Protein AF-A0A653R709-F1 (afdb_monomer_lite)

pLDDT: mean 75.49, std 20.98, range [36.44, 97.56]

Structure (mmCIF, N/CA/C/O backbone):
data_AF-A0A653R709-F1
#
_entry.id   AF-A0A653R709-F1
#
loop_
_atom_site.group_PDB
_atom_site.id
_atom_site.type_symbol
_atom_site.label_atom_id
_atom_site.label_alt_id
_atom_site.label_comp_id
_atom_site.label_asym_id
_atom_site.label_entity_id
_atom_site.label_seq_id
_atom_site.pdbx_PDB_ins_code
_atom_site.Cartn_x
_atom_site.Cartn_y
_atom_site.Cartn_z
_atom_site.occupancy
_atom_site.B_iso_or_equiv
_atom_site.auth_seq_id
_atom_site.auth_comp_id
_atom_site.auth_asym_id
_atom_site.auth_atom_id
_atom_site.pdbx_PDB_model_num
ATOM 1 N N . MET A 1 1 ? -12.909 12.265 -4.194 1.00 62.69 1 MET A N 1
ATOM 2 C CA . MET A 1 1 ? -11.909 12.886 -3.302 1.00 62.69 1 MET A CA 1
ATOM 3 C C . MET A 1 1 ? -10.850 11.836 -3.037 1.00 62.69 1 MET A C 1
ATOM 5 O O . MET A 1 1 ? -11.224 10.706 -2.758 1.00 62.69 1 MET A O 1
ATOM 9 N N . GLU A 1 2 ? -9.574 12.168 -3.199 1.00 81.94 2 GLU A N 1
ATOM 10 C CA . GLU A 1 2 ? -8.456 11.247 -2.963 1.00 81.94 2 GLU A CA 1
ATOM 11 C C . GLU A 1 2 ? -7.535 11.863 -1.906 1.00 81.94 2 GLU A C 1
ATOM 13 O O . GLU A 1 2 ? -7.412 13.086 -1.827 1.00 81.94 2 GLU A O 1
ATOM 18 N N . ILE A 1 3 ? -6.939 11.024 -1.061 1.00 81.75 3 ILE A N 1
ATOM 19 C CA . ILE A 1 3 ? -6.019 11.439 0.001 1.00 81.75 3 ILE A CA 1
ATOM 20 C C . ILE A 1 3 ? -4.650 10.856 -0.335 1.00 81.75 3 ILE A C 1
ATOM 22 O O . ILE A 1 3 ? -4.532 9.662 -0.604 1.00 81.75 3 ILE A O 1
ATOM 26 N N . GLY A 1 4 ? -3.625 11.706 -0.333 1.00 81.38 4 GLY A N 1
ATOM 27 C CA . GLY A 1 4 ? -2.240 11.318 -0.585 1.00 81.38 4 GLY A CA 1
ATOM 28 C C . GLY A 1 4 ? -1.389 11.358 0.683 1.00 81.38 4 GLY A C 1
ATOM 29 O O . GLY A 1 4 ? -1.638 12.148 1.591 1.00 81.38 4 GLY A O 1
ATOM 30 N N . GLY A 1 5 ? -0.345 10.530 0.712 1.00 84.50 5 GLY A N 1
ATOM 31 C CA . GLY A 1 5 ? 0.648 10.496 1.785 1.00 84.50 5 GLY A CA 1
ATOM 32 C C . GLY A 1 5 ? 0.331 9.493 2.898 1.00 84.50 5 GLY A C 1
ATOM 33 O O . GLY A 1 5 ? -0.807 9.360 3.344 1.00 84.50 5 GLY A O 1
ATOM 34 N N . ALA A 1 6 ? 1.372 8.806 3.377 1.00 82.62 6 ALA A N 1
ATOM 35 C CA . ALA A 1 6 ? 1.246 7.672 4.295 1.00 82.62 6 ALA A CA 1
ATOM 36 C C . ALA A 1 6 ? 0.584 8.030 5.639 1.00 82.62 6 ALA A C 1
ATOM 38 O O . ALA A 1 6 ? -0.226 7.258 6.147 1.00 82.62 6 ALA A O 1
ATOM 39 N N . GLY A 1 7 ? 0.898 9.203 6.203 1.00 83.88 7 GLY A N 1
ATOM 40 C CA . GLY A 1 7 ? 0.357 9.637 7.497 1.00 83.88 7 GLY A CA 1
ATOM 41 C C . GLY A 1 7 ? -1.124 10.022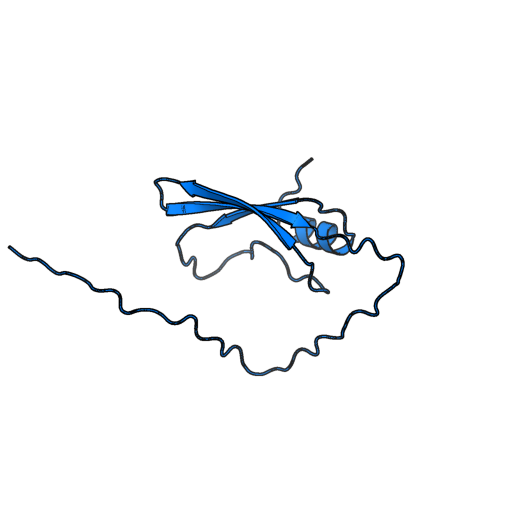 7.444 1.00 83.88 7 GLY A C 1
ATOM 42 O O . GLY A 1 7 ? -1.896 9.611 8.306 1.00 83.88 7 GLY A O 1
ATOM 43 N N . LEU A 1 8 ? -1.535 10.767 6.412 1.00 86.75 8 LEU A N 1
ATOM 44 C CA . LEU A 1 8 ? -2.942 11.132 6.213 1.00 86.75 8 LEU A CA 1
ATOM 45 C C . LEU A 1 8 ? -3.785 9.910 5.846 1.00 86.75 8 LEU A C 1
ATOM 47 O O . LEU A 1 8 ? -4.898 9.760 6.345 1.00 86.75 8 LE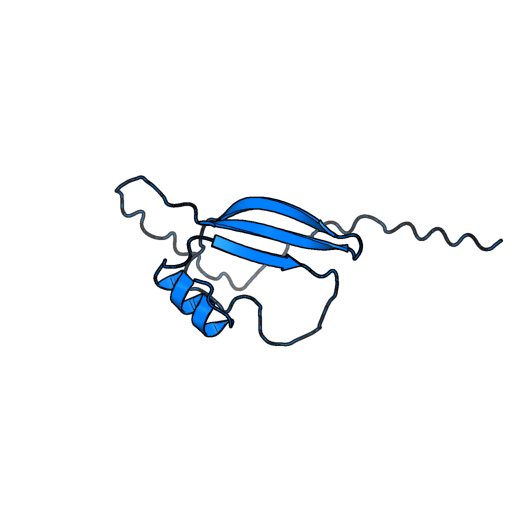U A O 1
ATOM 51 N N . ALA A 1 9 ? -3.239 9.018 5.017 1.00 86.06 9 ALA A N 1
ATOM 52 C CA . ALA A 1 9 ? -3.893 7.763 4.681 1.00 86.06 9 ALA A CA 1
ATOM 53 C C . ALA A 1 9 ? -4.133 6.903 5.931 1.00 86.06 9 ALA A C 1
ATOM 55 O O . ALA A 1 9 ? -5.243 6.413 6.106 1.00 86.06 9 ALA A O 1
ATOM 56 N N . ALA A 1 10 ? -3.151 6.767 6.831 1.00 87.12 10 ALA A N 1
ATOM 57 C CA . ALA A 1 10 ? -3.330 6.000 8.066 1.00 87.12 10 ALA A CA 1
ATOM 58 C C . ALA A 1 10 ? -4.438 6.574 8.959 1.00 87.12 10 ALA A C 1
ATOM 60 O O . ALA A 1 10 ? -5.342 5.834 9.339 1.00 87.12 10 ALA A O 1
ATOM 61 N N . GLN A 1 11 ? -4.449 7.889 9.199 1.00 89.88 11 GLN A N 1
ATOM 62 C CA . GLN A 1 11 ? -5.521 8.528 9.976 1.00 89.88 11 GLN A CA 1
ATOM 63 C C . GLN A 1 11 ? -6.899 8.328 9.330 1.00 89.88 11 GLN A C 1
ATOM 65 O O . GLN A 1 11 ? -7.873 8.021 10.012 1.00 89.88 11 GLN A O 1
ATOM 70 N N . ALA A 1 12 ? -6.997 8.455 8.004 1.00 89.50 12 ALA A N 1
ATOM 71 C CA . ALA A 1 12 ? -8.251 8.228 7.293 1.00 89.50 12 ALA A CA 1
ATOM 72 C C . ALA A 1 12 ? -8.717 6.763 7.376 1.00 89.50 12 ALA A C 1
ATOM 74 O O . ALA A 1 12 ? -9.920 6.505 7.444 1.00 89.50 12 ALA A O 1
ATOM 75 N N . ILE A 1 13 ? -7.787 5.804 7.373 1.00 89.50 13 ILE A N 1
ATOM 76 C CA . ILE A 1 13 ? -8.084 4.377 7.551 1.00 89.50 13 ILE A CA 1
ATOM 77 C C . ILE A 1 13 ? -8.603 4.114 8.970 1.00 89.50 13 ILE A C 1
ATOM 79 O O . ILE A 1 13 ? -9.620 3.436 9.118 1.00 89.50 13 ILE A O 1
ATOM 83 N N . GLU A 1 14 ? -7.958 4.685 9.989 1.00 87.81 14 GLU A N 1
ATOM 84 C CA . GLU A 1 14 ? -8.348 4.551 11.401 1.00 87.81 14 GLU A CA 1
ATOM 85 C C . GLU A 1 14 ? -9.720 5.167 11.685 1.00 87.81 14 GLU A C 1
ATOM 87 O O . GLU A 1 14 ? -10.569 4.540 12.314 1.00 87.81 14 GLU A O 1
ATOM 92 N N . LEU A 1 15 ? -9.993 6.349 11.129 1.00 89.62 15 LEU A N 1
ATOM 93 C CA . LEU A 1 15 ? -11.313 6.987 11.193 1.00 89.62 15 LEU A CA 1
ATOM 94 C C . LEU A 1 15 ? -12.356 6.298 10.303 1.00 89.62 15 LEU A C 1
ATOM 96 O O . LEU A 1 15 ? -13.527 6.670 10.288 1.00 89.62 15 LEU A O 1
ATOM 100 N N . GLY A 1 16 ? -11.938 5.299 9.530 1.00 88.56 16 GLY A N 1
ATOM 101 C CA . GLY A 1 16 ? -12.810 4.524 8.674 1.00 88.56 16 GLY A CA 1
ATOM 102 C C . GLY A 1 16 ? -13.387 5.278 7.476 1.00 88.56 16 GLY A C 1
ATOM 103 O O . GLY A 1 16 ? -14.386 4.837 6.907 1.00 88.56 16 GLY A O 1
ATOM 104 N N . LEU A 1 17 ? -12.744 6.374 7.084 1.00 89.75 17 LEU A N 1
ATOM 105 C CA . LEU A 1 17 ? -13.161 7.262 5.999 1.00 89.75 17 LEU A CA 1
ATOM 106 C C . LEU A 1 17 ? -12.759 6.740 4.613 1.00 89.75 17 LEU A C 1
ATOM 108 O O . LEU A 1 17 ? -13.259 7.219 3.598 1.00 89.75 17 LEU A O 1
ATOM 112 N N . VAL A 1 18 ? -11.860 5.756 4.554 1.00 89.69 18 VAL A N 1
ATOM 113 C CA . VAL A 1 18 ? -11.417 5.153 3.293 1.00 89.69 18 VAL A CA 1
ATOM 114 C C . VAL A 1 18 ? -12.432 4.118 2.814 1.00 89.69 18 VAL A C 1
ATOM 116 O O . VAL A 1 18 ? -12.622 3.072 3.435 1.00 89.69 18 VAL A O 1
ATOM 119 N N . GLU A 1 19 ? -13.072 4.395 1.680 1.00 88.62 19 GLU A N 1
ATOM 120 C CA . GLU A 1 19 ? -13.958 3.439 1.003 1.00 88.62 19 GLU A CA 1
ATOM 121 C C . GLU A 1 19 ? -13.231 2.597 -0.051 1.00 88.62 19 GLU A C 1
ATOM 123 O O . GLU A 1 19 ? -13.552 1.419 -0.227 1.00 88.62 19 GLU A O 1
ATOM 128 N N . GLU A 1 20 ? -12.243 3.185 -0.726 1.00 92.50 20 GLU A N 1
ATOM 129 C CA . GLU A 1 20 ? -11.468 2.557 -1.796 1.00 92.50 20 GLU A CA 1
ATOM 130 C C . GLU A 1 20 ? -9.968 2.754 -1.579 1.00 92.50 20 GLU A C 1
ATOM 132 O O . GLU A 1 20 ? -9.519 3.836 -1.203 1.00 92.50 20 GLU A O 1
ATOM 137 N N . LEU A 1 21 ? -9.190 1.717 -1.884 1.00 93.44 21 LEU A N 1
ATOM 138 C CA . LEU A 1 21 ? -7.733 1.757 -1.924 1.00 93.44 21 LEU A CA 1
ATOM 139 C C . LEU A 1 21 ? -7.268 1.384 -3.334 1.00 93.44 21 LEU A C 1
ATOM 141 O O . LEU A 1 21 ? -7.555 0.293 -3.821 1.00 93.44 21 LEU A O 1
ATOM 145 N N . ARG A 1 22 ? -6.542 2.290 -3.989 1.00 93.94 22 ARG A N 1
ATOM 146 C CA . ARG A 1 22 ? -5.978 2.094 -5.331 1.00 93.94 22 ARG A CA 1
ATOM 147 C C . ARG A 1 22 ? -4.463 1.965 -5.206 1.00 93.94 22 ARG A C 1
ATOM 149 O O . ARG A 1 22 ? -3.822 2.886 -4.708 1.00 93.94 22 ARG A O 1
ATOM 156 N N . MET A 1 23 ? -3.900 0.834 -5.626 1.00 93.06 23 MET A N 1
ATOM 157 C CA . MET A 1 23 ? -2.470 0.535 -5.510 1.00 93.06 23 MET A CA 1
ATOM 158 C C . MET A 1 23 ? -1.839 0.276 -6.876 1.00 93.06 23 MET A C 1
ATOM 160 O O . MET A 1 23 ? -2.420 -0.394 -7.726 1.00 93.06 23 MET A O 1
ATOM 164 N N . LEU A 1 24 ? -0.625 0.797 -7.057 1.00 93.94 24 LEU A N 1
ATOM 165 C CA . LEU A 1 24 ? 0.269 0.453 -8.158 1.00 93.94 24 LEU A CA 1
ATOM 166 C C . LEU A 1 24 ? 1.450 -0.318 -7.575 1.00 93.94 24 LEU A C 1
ATOM 168 O O . LEU A 1 24 ? 2.241 0.229 -6.807 1.00 93.94 24 LEU A O 1
ATOM 172 N N . ARG A 1 25 ? 1.554 -1.599 -7.919 1.00 93.31 25 ARG A N 1
ATOM 173 C CA . ARG A 1 25 ? 2.655 -2.462 -7.504 1.00 93.31 25 ARG A CA 1
ATOM 174 C C . ARG A 1 25 ? 3.687 -2.528 -8.619 1.00 93.31 25 ARG A C 1
ATOM 176 O O . ARG A 1 25 ? 3.414 -3.060 -9.693 1.00 93.31 25 ARG A O 1
ATOM 183 N N . CYS A 1 26 ? 4.870 -1.999 -8.334 1.00 93.81 26 CYS A N 1
ATOM 184 C CA . CYS A 1 26 ? 6.025 -2.051 -9.222 1.00 93.81 26 CYS A CA 1
ATOM 185 C C . CYS A 1 26 ? 6.943 -3.209 -8.794 1.00 93.81 26 CYS A C 1
ATOM 187 O O . CYS A 1 26 ? 7.207 -3.334 -7.594 1.00 93.81 26 CYS A O 1
ATOM 189 N N . PRO A 1 27 ? 7.456 -4.036 -9.723 1.00 92.88 27 PRO A N 1
ATOM 190 C CA . PRO A 1 27 ? 8.304 -5.188 -9.406 1.00 92.88 27 PRO A CA 1
ATOM 191 C C . PRO A 1 27 ? 9.755 -4.774 -9.092 1.00 92.88 27 PRO A C 1
ATOM 193 O O . PRO A 1 27 ? 10.707 -5.294 -9.663 1.00 92.88 27 PRO A O 1
ATOM 196 N N . ILE A 1 28 ? 9.937 -3.819 -8.176 1.00 92.56 28 ILE A N 1
ATOM 197 C CA . ILE A 1 28 ? 11.248 -3.330 -7.737 1.00 92.56 28 ILE A CA 1
ATOM 198 C C . ILE A 1 28 ? 11.374 -3.405 -6.216 1.00 92.56 28 ILE A C 1
ATOM 200 O O . ILE A 1 28 ? 10.417 -3.171 -5.479 1.00 92.56 28 ILE A O 1
ATOM 204 N N . ILE A 1 29 ? 12.582 -3.695 -5.736 1.00 93.06 29 ILE A N 1
ATOM 205 C CA . ILE A 1 29 ? 12.917 -3.659 -4.311 1.00 93.06 29 ILE A CA 1
ATOM 206 C C . ILE A 1 29 ? 13.703 -2.374 -4.060 1.00 93.06 29 ILE A C 1
ATOM 208 O O . ILE A 1 29 ? 14.864 -2.267 -4.434 1.00 93.06 29 ILE A O 1
ATOM 212 N N . VAL A 1 30 ? 13.060 -1.394 -3.427 1.00 92.31 30 VAL A N 1
ATOM 213 C CA . VAL A 1 30 ? 13.649 -0.063 -3.181 1.00 92.31 30 VAL A CA 1
ATOM 214 C C . VAL A 1 30 ? 14.629 -0.016 -2.002 1.00 92.31 30 VAL A C 1
ATOM 216 O O . VAL A 1 30 ? 15.359 0.956 -1.854 1.00 92.31 30 VAL A O 1
ATOM 219 N N . GLY A 1 31 ? 14.664 -1.042 -1.145 1.00 92.56 31 GLY A N 1
ATOM 220 C CA . GLY A 1 31 ? 15.608 -1.142 -0.018 1.00 92.56 31 GLY A CA 1
ATOM 221 C C . GLY A 1 31 ? 15.333 -0.214 1.178 1.00 92.56 31 GLY A C 1
ATOM 222 O O . GLY A 1 31 ? 15.812 -0.492 2.274 1.00 92.56 31 GLY A O 1
ATOM 223 N N . GLY A 1 32 ? 14.529 0.840 1.017 1.00 89.12 32 GLY A N 1
ATOM 224 C CA . GLY A 1 32 ? 14.126 1.757 2.087 1.00 89.12 32 GLY A CA 1
ATOM 225 C C . GLY A 1 32 ? 13.192 2.863 1.587 1.00 89.12 32 GLY A C 1
ATOM 226 O O . GLY A 1 32 ? 12.880 2.926 0.400 1.00 89.12 32 GLY A O 1
ATOM 227 N N . GLY A 1 33 ? 12.730 3.729 2.493 1.00 89.44 33 GLY A N 1
ATOM 228 C CA . GLY A 1 33 ? 11.853 4.862 2.176 1.00 89.44 33 GLY A CA 1
ATOM 229 C C . GLY A 1 33 ? 10.590 4.910 3.033 1.00 89.44 33 GLY A C 1
ATOM 230 O O . GLY A 1 33 ? 10.441 4.158 3.997 1.00 89.44 33 GLY A O 1
ATOM 231 N N . THR A 1 34 ? 9.677 5.818 2.688 1.00 90.19 34 THR A N 1
ATOM 232 C CA . THR A 1 34 ? 8.377 5.926 3.356 1.00 90.19 34 THR A CA 1
ATOM 233 C C . THR A 1 34 ? 7.489 4.751 2.941 1.00 90.19 34 THR A C 1
ATOM 235 O O . THR A 1 34 ? 7.237 4.585 1.746 1.00 90.19 34 THR A O 1
ATOM 238 N N . PRO A 1 35 ? 6.991 3.937 3.890 1.00 88.81 35 PRO A N 1
ATOM 239 C CA . PRO A 1 35 ? 6.036 2.881 3.579 1.00 88.81 35 PRO A CA 1
ATOM 240 C C . PRO A 1 35 ? 4.794 3.447 2.885 1.00 88.81 35 PRO A C 1
ATOM 242 O O . PRO A 1 35 ? 4.318 4.519 3.254 1.00 88.81 35 PRO A O 1
ATOM 245 N N . LEU A 1 36 ? 4.241 2.705 1.921 1.00 86.75 36 LEU A N 1
ATOM 246 C CA . LEU A 1 36 ? 3.006 3.086 1.224 1.00 86.75 36 LEU A CA 1
ATOM 247 C C . LEU A 1 36 ? 1.853 3.350 2.206 1.00 86.75 36 LEU A C 1
ATOM 249 O O . LEU A 1 36 ? 1.104 4.311 2.055 1.00 86.75 36 LEU A O 1
ATOM 253 N N . LEU A 1 37 ? 1.744 2.497 3.224 1.00 87.31 37 LEU A N 1
ATOM 254 C CA . LEU A 1 37 ? 0.805 2.629 4.327 1.00 87.31 37 LEU A CA 1
ATOM 255 C C . LEU A 1 37 ? 1.608 2.747 5.617 1.00 87.31 37 LEU A C 1
ATOM 257 O O . LEU A 1 37 ? 2.435 1.880 5.915 1.00 87.31 37 LEU A O 1
ATOM 261 N N . ALA A 1 38 ? 1.369 3.816 6.375 1.00 87.62 38 ALA A N 1
ATOM 262 C CA . ALA A 1 38 ? 1.875 3.880 7.736 1.00 87.62 38 ALA A CA 1
ATOM 263 C C . ALA A 1 38 ? 1.166 2.817 8.605 1.00 87.62 38 ALA A C 1
ATOM 265 O O . ALA A 1 38 ? 0.090 2.337 8.231 1.00 87.62 38 ALA A O 1
ATOM 266 N N . PRO A 1 39 ? 1.770 2.403 9.733 1.00 88.31 39 PRO A N 1
ATOM 267 C CA . PRO A 1 39 ? 1.142 1.453 10.642 1.00 88.31 39 PRO A CA 1
ATOM 268 C C . PRO A 1 39 ? -0.254 1.927 11.060 1.00 88.31 39 PRO A C 1
ATOM 270 O O . PRO A 1 39 ? -0.421 3.090 11.414 1.00 88.31 39 PRO A O 1
ATOM 273 N N . VAL A 1 40 ? -1.223 1.016 11.027 1.00 86.94 40 VAL A N 1
ATOM 274 C CA . VAL A 1 40 ? -2.591 1.219 11.525 1.00 86.94 40 VAL A CA 1
ATOM 275 C C . VAL A 1 40 ? -2.835 0.273 12.696 1.00 86.94 40 VAL A C 1
ATOM 277 O O . VAL A 1 40 ? -2.232 -0.804 12.747 1.00 86.94 40 VAL A O 1
ATOM 280 N N . ALA A 1 41 ? -3.688 0.674 13.640 1.00 86.62 41 ALA A N 1
ATOM 281 C CA . ALA A 1 41 ? -3.951 -0.108 14.851 1.00 86.62 41 ALA A CA 1
ATOM 282 C C . ALA A 1 41 ? -4.593 -1.477 14.562 1.00 86.62 41 ALA A C 1
ATOM 284 O O . ALA A 1 41 ? -4.156 -2.492 15.107 1.00 86.62 41 ALA A O 1
ATOM 285 N N . ASP A 1 42 ? -5.582 -1.503 13.665 1.00 86.19 42 ASP A N 1
ATOM 286 C CA . ASP A 1 42 ? -6.411 -2.676 13.396 1.00 86.19 42 ASP A CA 1
ATOM 287 C C . ASP A 1 42 ? -6.278 -3.173 11.954 1.00 86.19 42 ASP A C 1
ATOM 289 O O . ASP A 1 42 ? -6.058 -2.409 11.009 1.00 86.19 42 ASP A O 1
ATOM 293 N N . ALA A 1 43 ? -6.469 -4.480 11.768 1.00 88.56 43 ALA A N 1
ATOM 294 C CA . ALA A 1 43 ? -6.575 -5.064 10.439 1.00 88.56 43 ALA A CA 1
ATOM 295 C C . ALA A 1 43 ? -7.876 -4.603 9.765 1.00 88.56 43 ALA A C 1
ATOM 297 O O . ALA A 1 43 ? -8.971 -4.829 10.279 1.00 88.56 43 ALA A O 1
ATOM 298 N N . VAL A 1 44 ? -7.761 -3.997 8.582 1.00 89.19 44 VAL A N 1
ATOM 299 C CA . VAL A 1 44 ? -8.918 -3.522 7.814 1.00 89.19 44 VAL A 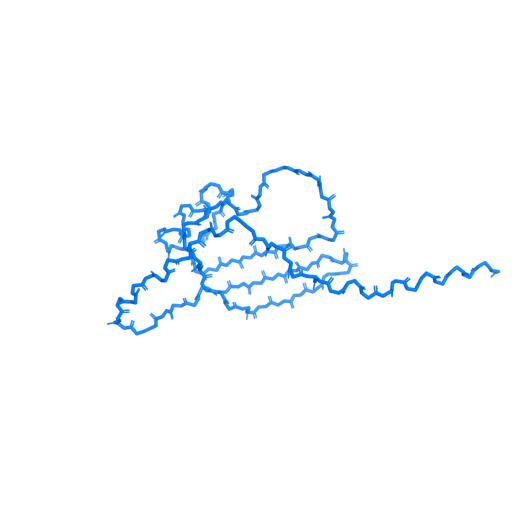CA 1
ATOM 300 C C . VAL A 1 44 ? -9.205 -4.479 6.656 1.00 89.19 44 VAL A C 1
ATOM 302 O O . VAL A 1 44 ? -8.363 -4.616 5.766 1.00 89.19 44 VAL A O 1
ATOM 305 N N . PRO A 1 45 ? -10.374 -5.145 6.628 1.00 91.56 45 PRO A N 1
ATOM 306 C CA . PRO A 1 45 ? -10.706 -6.074 5.558 1.00 91.56 45 PRO A CA 1
ATOM 307 C C . PRO A 1 45 ? -10.987 -5.328 4.247 1.00 91.56 45 PRO A C 1
ATOM 309 O O . PRO A 1 45 ? -11.773 -4.376 4.194 1.00 91.56 45 PRO A O 1
ATOM 312 N N . LEU A 1 46 ? -10.352 -5.795 3.173 1.00 93.25 46 LEU A N 1
ATOM 313 C CA . LEU A 1 46 ? -10.469 -5.252 1.823 1.00 93.25 46 LEU A CA 1
ATOM 314 C C . LEU A 1 46 ? -10.901 -6.348 0.845 1.00 93.25 46 LEU A C 1
ATOM 316 O O . LEU A 1 46 ? -10.471 -7.495 0.946 1.00 93.25 46 LEU A O 1
ATOM 320 N N . GLN A 1 47 ? -11.721 -5.975 -0.130 1.00 95.44 47 GLN A N 1
ATOM 321 C CA . GLN A 1 47 ? -12.130 -6.820 -1.245 1.00 95.44 47 GLN A CA 1
ATOM 322 C C . GLN A 1 47 ? -11.503 -6.290 -2.532 1.00 95.44 47 GLN A C 1
ATOM 324 O O . GLN A 1 47 ? -11.625 -5.103 -2.829 1.00 95.44 47 GLN A O 1
ATOM 329 N N . LEU A 1 48 ? -10.855 -7.161 -3.307 1.00 97.19 48 LEU A N 1
ATOM 330 C CA . LEU A 1 48 ? -10.349 -6.812 -4.633 1.00 97.19 48 LEU A CA 1
ATOM 331 C C . LEU A 1 48 ? -11.526 -6.597 -5.594 1.00 97.19 48 LEU A C 1
ATOM 333 O O . LEU A 1 48 ? -12.375 -7.472 -5.744 1.00 97.19 48 LEU A O 1
ATOM 337 N N . VAL A 1 49 ? -11.564 -5.431 -6.232 1.00 97.56 49 VAL A N 1
ATOM 338 C CA . VAL A 1 49 ? -12.596 -5.029 -7.200 1.00 97.56 49 VAL A CA 1
ATOM 339 C C . VAL A 1 49 ? -12.059 -5.075 -8.625 1.00 97.56 49 VAL A C 1
ATOM 341 O O . VAL A 1 49 ? -12.787 -5.425 -9.546 1.00 97.56 49 VAL A O 1
ATOM 344 N N . GLU A 1 50 ? -10.795 -4.710 -8.817 1.00 97.19 50 GLU A N 1
ATOM 345 C CA . GLU A 1 50 ? -10.149 -4.704 -10.126 1.00 97.19 50 GLU A CA 1
ATOM 346 C C . GLU A 1 50 ? -8.665 -5.021 -9.971 1.00 97.19 50 GLU A C 1
ATOM 348 O O . GLU A 1 50 ? -8.017 -4.489 -9.072 1.00 97.19 50 GLU A O 1
ATOM 353 N N . ALA A 1 51 ? -8.129 -5.849 -10.865 1.00 97.00 51 ALA A N 1
ATOM 354 C CA . ALA A 1 51 ? -6.697 -6.042 -11.037 1.00 97.00 51 ALA A CA 1
ATOM 355 C C . ALA A 1 51 ? -6.362 -5.977 -12.527 1.00 97.00 51 ALA A C 1
ATOM 357 O O . ALA A 1 51 ? -6.979 -6.666 -13.342 1.00 97.00 51 ALA A O 1
ATOM 358 N N . ARG A 1 52 ? -5.379 -5.153 -12.884 1.00 96.56 52 ARG A N 1
ATOM 359 C CA . ARG A 1 52 ? -4.914 -4.981 -14.260 1.00 96.56 52 ARG A CA 1
ATOM 360 C C . ARG A 1 52 ? -3.396 -4.947 -14.288 1.00 96.56 52 ARG A C 1
ATOM 362 O O . ARG A 1 52 ? -2.785 -4.169 -13.566 1.00 96.56 52 ARG A O 1
ATOM 369 N N . MET A 1 53 ? -2.796 -5.744 -15.165 1.00 95.50 53 MET A N 1
ATOM 370 C CA . MET A 1 53 ? -1.370 -5.629 -15.466 1.00 95.50 53 MET A CA 1
ATOM 371 C C . MET A 1 53 ? -1.163 -4.702 -16.661 1.00 95.50 53 MET A C 1
ATOM 373 O O . MET A 1 53 ? -1.898 -4.768 -17.650 1.00 95.50 53 MET A O 1
ATOM 377 N N . PHE A 1 54 ? -0.167 -3.830 -16.565 1.00 91.06 54 PHE A N 1
ATOM 378 C CA . PHE A 1 54 ? 0.310 -3.026 -17.682 1.00 91.06 54 PHE A CA 1
ATOM 379 C C . PHE A 1 54 ? 1.464 -3.739 -18.396 1.00 91.06 54 PHE A C 1
ATOM 381 O O . PHE A 1 54 ? 2.131 -4.593 -17.817 1.00 91.06 54 PHE A O 1
ATOM 388 N N . GLY A 1 55 ? 1.742 -3.351 -19.646 1.00 83.56 55 GLY A N 1
ATOM 389 C CA . GLY A 1 55 ? 2.877 -3.884 -20.418 1.00 83.56 55 GLY A CA 1
ATOM 390 C C . GLY A 1 55 ? 4.257 -3.578 -19.816 1.00 83.56 55 GLY A C 1
ATOM 391 O O . GLY A 1 55 ? 5.251 -4.117 -20.277 1.00 83.56 55 GLY A O 1
ATOM 392 N N . SER A 1 56 ? 4.313 -2.735 -18.782 1.00 86.12 56 SER A N 1
ATOM 393 C CA . SER A 1 56 ? 5.501 -2.409 -17.986 1.00 86.12 56 SER A CA 1
ATOM 394 C C . SER A 1 56 ? 5.672 -3.285 -16.736 1.00 86.12 56 SER A C 1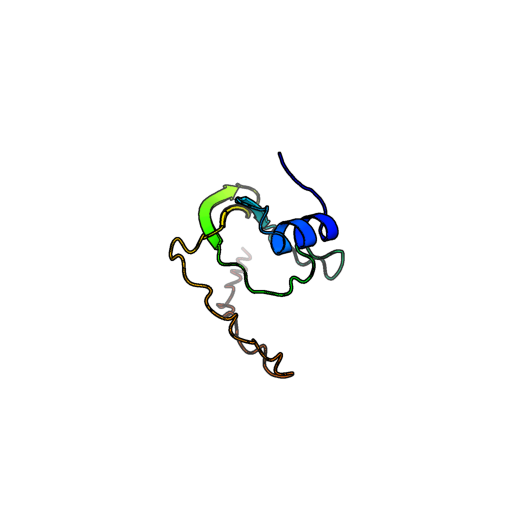
ATOM 396 O O . SER A 1 56 ? 6.401 -2.899 -15.828 1.00 86.12 56 SER A O 1
ATOM 398 N N . GLU A 1 57 ? 4.942 -4.402 -16.632 1.00 91.06 57 GLU A N 1
ATOM 399 C CA . GLU A 1 57 ? 4.895 -5.294 -15.455 1.00 91.06 57 GLU A CA 1
ATOM 400 C C . GLU A 1 57 ? 4.363 -4.637 -14.165 1.00 91.06 57 GLU A C 1
ATOM 402 O O . GLU A 1 57 ? 4.312 -5.259 -13.103 1.00 91.06 57 GLU A O 1
ATOM 407 N N . VAL A 1 58 ? 3.906 -3.386 -14.250 1.00 95.69 58 VAL A N 1
ATOM 408 C CA . VAL A 1 58 ? 3.213 -2.697 -13.161 1.00 95.69 58 VAL A CA 1
ATOM 409 C C . VAL A 1 58 ? 1.803 -3.260 -13.030 1.00 95.69 58 VAL A C 1
ATOM 411 O O . VAL A 1 58 ? 1.080 -3.407 -14.019 1.00 95.69 58 VAL A O 1
ATOM 414 N N . ILE A 1 59 ? 1.390 -3.532 -11.796 1.00 96.56 59 ILE A N 1
ATOM 415 C CA . ILE A 1 59 ? 0.067 -4.072 -11.487 1.00 96.56 59 ILE A CA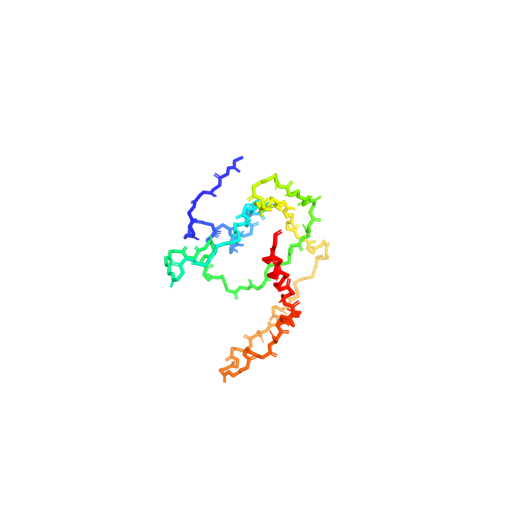 1
ATOM 416 C C . ILE A 1 59 ? -0.757 -2.977 -10.814 1.00 96.56 59 ILE A C 1
ATOM 418 O O . ILE A 1 59 ? -0.382 -2.477 -9.756 1.00 96.56 59 ILE A O 1
ATOM 422 N N . TYR A 1 60 ? -1.878 -2.609 -11.428 1.00 96.44 60 TYR A N 1
ATOM 423 C CA . TYR A 1 60 ? -2.916 -1.793 -10.812 1.00 96.44 60 TYR A CA 1
ATOM 424 C C . TYR A 1 60 ? -3.919 -2.677 -10.087 1.00 96.44 60 TYR A C 1
ATOM 426 O O . TYR A 1 60 ? -4.436 -3.633 -10.663 1.00 96.44 60 TYR A O 1
ATOM 434 N N . GLU A 1 61 ? -4.232 -2.320 -8.849 1.00 97.12 61 GLU A N 1
ATOM 435 C CA . GLU A 1 61 ? -5.231 -2.999 -8.035 1.00 97.12 61 GLU A CA 1
ATOM 436 C C . GLU A 1 61 ? -6.171 -1.962 -7.409 1.00 97.12 61 GLU A C 1
ATOM 438 O O . GLU A 1 61 ? -5.725 -0.991 -6.791 1.00 97.12 61 GLU A O 1
ATOM 443 N N . ARG A 1 62 ? -7.483 -2.166 -7.546 1.00 97.31 62 ARG A N 1
ATOM 444 C CA . ARG A 1 62 ? -8.510 -1.395 -6.840 1.00 97.31 62 ARG A CA 1
ATOM 445 C C . ARG A 1 62 ? -9.184 -2.292 -5.822 1.00 97.31 62 ARG A C 1
ATOM 447 O O . ARG A 1 62 ? -9.785 -3.301 -6.182 1.00 97.31 62 ARG A O 1
ATOM 454 N N . TYR A 1 63 ? -9.138 -1.882 -4.566 1.00 95.88 63 TYR A N 1
ATOM 455 C CA . TYR A 1 63 ? -9.789 -2.547 -3.451 1.00 95.88 63 TYR A CA 1
ATOM 456 C C . TYR A 1 63 ? -10.904 -1.680 -2.888 1.00 95.88 63 TYR A C 1
ATOM 458 O O . TYR A 1 63 ? -10.793 -0.456 -2.850 1.00 95.88 63 TYR A O 1
ATOM 466 N N . ARG A 1 64 ? -11.953 -2.325 -2.390 1.00 95.12 64 ARG A N 1
ATOM 467 C CA . ARG A 1 64 ? -13.022 -1.695 -1.618 1.00 95.12 64 ARG A CA 1
ATOM 468 C C . ARG A 1 64 ? -12.961 -2.166 -0.178 1.00 95.12 64 ARG A C 1
ATOM 470 O O . ARG A 1 64 ? -12.661 -3.331 0.080 1.00 95.12 64 ARG A O 1
ATOM 477 N N . ARG A 1 65 ? -13.284 -1.284 0.763 1.00 92.69 65 ARG A N 1
ATOM 478 C CA . ARG A 1 65 ? -13.417 -1.664 2.169 1.00 92.69 65 ARG A CA 1
ATOM 479 C C . ARG A 1 65 ? -14.630 -2.565 2.369 1.00 92.69 65 ARG A C 1
ATOM 481 O O . ARG A 1 65 ? -15.742 -2.211 1.975 1.00 92.69 65 ARG A O 1
ATOM 488 N N . VAL A 1 66 ? -14.421 -3.709 3.013 1.00 91.88 66 VAL A N 1
ATOM 489 C CA . VAL A 1 66 ? -15.526 -4.568 3.442 1.00 91.88 66 VAL A CA 1
ATOM 490 C C . VAL A 1 66 ? -16.132 -3.929 4.683 1.00 91.88 66 VAL A C 1
ATOM 492 O O . VAL A 1 66 ? -15.472 -3.809 5.714 1.00 91.88 66 VAL A O 1
ATOM 495 N N . ARG A 1 67 ? -17.380 -3.476 4.577 1.00 81.00 67 ARG A N 1
ATOM 496 C CA . ARG A 1 67 ? -18.162 -3.078 5.748 1.00 81.00 67 ARG A CA 1
ATOM 497 C C . ARG A 1 67 ? -18.840 -4.323 6.285 1.00 81.00 67 ARG A C 1
ATOM 499 O O . ARG A 1 67 ? -19.526 -5.014 5.534 1.00 81.00 67 ARG A O 1
ATOM 506 N N . ASP A 1 68 ? -18.659 -4.594 7.567 1.00 66.06 68 ASP A N 1
ATOM 507 C CA . ASP A 1 68 ? -19.542 -5.529 8.244 1.00 66.06 68 ASP A CA 1
ATOM 508 C C . ASP A 1 68 ? -20.920 -4.859 8.341 1.00 66.06 68 ASP A C 1
ATOM 510 O O . ASP A 1 68 ? -21.071 -3.815 8.973 1.00 66.06 68 ASP A O 1
ATOM 514 N N . VAL A 1 69 ? -21.911 -5.391 7.624 1.00 55.34 69 VAL A N 1
ATOM 515 C CA . VAL A 1 69 ? -23.294 -4.878 7.660 1.00 55.34 69 VAL A CA 1
ATOM 516 C C . VAL A 1 69 ? -24.039 -5.427 8.884 1.00 55.34 69 VAL A C 1
ATOM 518 O O . VAL A 1 69 ? -25.207 -5.114 9.106 1.00 55.34 69 VAL A O 1
ATOM 521 N N . SER A 1 70 ? -23.391 -6.225 9.734 1.00 50.31 70 SER A N 1
ATOM 522 C CA . SER A 1 70 ? -24.011 -6.658 10.974 1.00 50.31 70 SER A CA 1
ATOM 523 C C . SER A 1 70 ? -23.842 -5.585 12.053 1.00 50.31 70 SER A C 1
ATOM 525 O O . SER A 1 70 ? -22.740 -5.228 12.450 1.00 50.31 70 SER A O 1
ATOM 527 N N . GLY A 1 71 ? -24.963 -5.047 12.540 1.00 48.75 71 GLY A N 1
ATOM 528 C CA . GLY A 1 71 ? -25.032 -4.149 13.698 1.00 48.75 71 GLY A CA 1
ATOM 529 C C . GLY A 1 71 ? -24.648 -4.836 15.012 1.00 48.75 71 GLY A C 1
ATOM 530 O O . GLY A 1 71 ? -25.419 -4.831 15.968 1.00 48.75 71 GLY A O 1
ATOM 531 N N . ARG A 1 72 ? -23.473 -5.460 15.069 1.00 48.31 72 ARG A N 1
ATOM 532 C CA . ARG A 1 72 ? -22.856 -5.975 16.281 1.00 48.31 72 ARG A CA 1
ATOM 533 C C . ARG A 1 72 ? -21.419 -5.496 16.299 1.00 48.31 72 ARG A C 1
ATOM 535 O O . ARG A 1 72 ? -20.618 -5.839 15.443 1.00 48.31 72 ARG A O 1
ATOM 542 N N . HIS A 1 73 ? -21.122 -4.688 17.306 1.00 51.28 73 HIS A N 1
ATOM 543 C CA . HIS A 1 73 ? -19.768 -4.465 17.771 1.00 51.28 73 HIS A CA 1
ATOM 544 C C . HIS A 1 73 ? -19.122 -5.831 18.035 1.00 51.28 73 HIS A C 1
ATOM 546 O O . HIS A 1 73 ? -19.417 -6.484 19.036 1.00 51.28 73 HIS A O 1
ATOM 552 N N . THR A 1 74 ? -18.292 -6.292 17.108 1.00 48.44 74 THR A N 1
ATOM 553 C CA . THR A 1 74 ? -17.402 -7.423 17.346 1.00 48.44 74 THR A CA 1
ATOM 554 C C . THR A 1 74 ? -16.199 -6.848 18.085 1.00 48.44 74 THR A C 1
ATOM 556 O O . THR A 1 74 ? -15.552 -5.956 17.531 1.00 48.44 74 THR A O 1
ATOM 559 N N . PRO A 1 75 ? -15.890 -7.273 19.324 1.00 46.09 75 PRO A N 1
ATOM 560 C CA . PRO A 1 75 ? -14.659 -6.841 19.956 1.00 46.09 75 PRO A CA 1
ATOM 561 C C . PRO A 1 75 ? -13.502 -7.313 19.078 1.00 46.09 75 PRO A C 1
ATOM 563 O O . PRO A 1 75 ? -13.353 -8.506 18.802 1.00 46.09 75 PRO A O 1
ATOM 566 N N . THR A 1 76 ? -12.738 -6.334 18.600 1.00 58.59 76 THR A N 1
ATOM 567 C CA . THR A 1 76 ? -11.448 -6.468 17.938 1.00 58.59 76 THR A CA 1
ATOM 568 C C . THR A 1 76 ? -10.660 -7.593 18.596 1.00 58.59 76 THR A C 1
ATOM 570 O O . THR A 1 76 ? -10.297 -7.513 19.769 1.00 58.59 76 THR A O 1
ATOM 573 N N . GLY A 1 77 ? -10.419 -8.671 17.849 1.00 42.25 77 GLY A N 1
ATOM 574 C CA . GLY A 1 77 ? -9.507 -9.713 18.290 1.00 42.25 77 GLY A CA 1
ATOM 575 C C . GLY A 1 77 ? -8.129 -9.091 18.461 1.00 42.25 77 GLY A C 1
ATOM 576 O O . GLY A 1 77 ? -7.504 -8.706 17.476 1.00 42.25 77 GLY A O 1
ATOM 577 N N . THR A 1 78 ? -7.676 -8.970 19.707 1.00 43.75 78 THR A N 1
ATOM 578 C CA . THR A 1 78 ? -6.326 -8.544 20.062 1.00 43.75 78 THR A CA 1
ATOM 579 C C . THR A 1 78 ? -5.325 -9.445 19.347 1.00 43.75 78 THR A C 1
ATOM 581 O O . THR A 1 78 ? -5.035 -10.553 19.799 1.00 43.75 78 THR A O 1
ATOM 584 N N . PHE A 1 79 ? -4.777 -8.980 18.225 1.00 49.78 79 PHE A N 1
ATOM 585 C CA . PHE A 1 79 ? -3.564 -9.560 17.673 1.00 49.78 79 PHE A CA 1
ATOM 586 C C . PHE A 1 79 ? -2.430 -9.146 18.606 1.00 49.78 79 PHE A C 1
ATOM 588 O O . PHE A 1 79 ? -1.839 -8.073 18.482 1.00 49.78 79 PHE A O 1
ATOM 595 N N . THR A 1 80 ? -2.150 -9.989 19.598 1.00 43.59 80 THR A N 1
ATOM 596 C CA . THR A 1 80 ? -0.927 -9.860 20.375 1.00 43.59 80 THR A CA 1
ATOM 597 C C . THR A 1 80 ? 0.233 -9.981 19.398 1.00 43.59 80 THR A C 1
ATOM 599 O O . THR A 1 80 ? 0.362 -10.945 18.640 1.00 43.59 80 THR A O 1
ATOM 602 N N . ARG A 1 81 ? 1.069 -8.944 19.362 1.00 43.66 81 ARG A N 1
ATOM 603 C CA . ARG A 1 81 ? 2.293 -8.924 18.572 1.00 43.66 81 ARG A CA 1
ATOM 604 C C . ARG A 1 81 ? 3.246 -9.939 19.200 1.00 43.66 81 ARG A C 1
ATOM 606 O O . ARG A 1 81 ? 4.061 -9.584 20.045 1.00 43.66 81 ARG A O 1
ATOM 613 N N . SER A 1 82 ? 3.129 -11.215 18.833 1.00 39.28 82 SER A N 1
ATOM 614 C CA . SER A 1 82 ? 4.153 -12.191 19.177 1.00 39.28 82 SER A CA 1
ATOM 615 C C . SER A 1 82 ? 5.421 -11.773 18.442 1.00 39.28 82 SER A C 1
ATOM 617 O O . SER A 1 82 ? 5.502 -11.839 17.213 1.00 39.28 82 SER A O 1
ATOM 619 N N . ALA A 1 83 ? 6.411 -11.296 19.192 1.00 50.28 83 ALA A N 1
ATOM 620 C CA . ALA A 1 83 ? 7.775 -11.191 18.710 1.00 50.28 83 ALA A CA 1
ATOM 621 C C . ALA A 1 83 ? 8.248 -12.610 18.351 1.00 50.28 83 ALA A C 1
ATOM 623 O O . ALA A 1 83 ? 8.686 -13.368 19.208 1.00 50.28 83 ALA A O 1
ATOM 624 N N . GLY A 1 84 ? 8.070 -13.007 17.092 1.00 48.25 84 GLY A N 1
ATOM 625 C CA . GLY A 1 84 ? 8.479 -14.320 16.612 1.00 48.25 84 GLY A CA 1
ATOM 626 C C . GLY A 1 84 ? 7.646 -14.817 15.436 1.00 48.25 84 GLY A C 1
ATOM 627 O O . GLY A 1 84 ? 6.443 -15.000 15.554 1.00 48.25 84 GLY A O 1
ATOM 628 N N . ALA A 1 85 ? 8.342 -15.105 14.334 1.00 49.12 85 ALA A N 1
ATOM 629 C CA . ALA A 1 85 ? 7.901 -15.885 13.175 1.00 49.12 85 ALA A CA 1
ATOM 630 C C . ALA A 1 85 ? 7.088 -15.171 12.073 1.00 49.12 85 ALA A C 1
ATOM 632 O O . ALA A 1 85 ? 5.992 -15.589 11.711 1.00 49.12 85 ALA A O 1
ATOM 633 N N . CYS A 1 86 ? 7.742 -14.258 11.343 1.00 40.69 86 CYS A N 1
ATOM 634 C CA . CYS A 1 86 ? 7.525 -14.198 9.893 1.00 40.69 86 CYS A CA 1
ATOM 635 C C . CYS A 1 86 ? 8.221 -15.413 9.242 1.00 40.69 86 CYS A C 1
ATOM 637 O O . CYS A 1 86 ? 9.318 -15.326 8.700 1.00 40.69 86 CYS A O 1
ATOM 639 N N . ARG A 1 87 ? 7.609 -16.596 9.363 1.00 52.62 87 ARG A N 1
ATOM 640 C CA . ARG A 1 87 ? 7.877 -17.745 8.486 1.00 52.62 87 ARG A CA 1
ATOM 641 C C . ARG A 1 87 ? 6.604 -18.051 7.713 1.00 52.62 87 ARG A C 1
ATOM 643 O O . ARG A 1 87 ? 5.952 -19.062 7.939 1.00 52.62 87 ARG A O 1
ATOM 650 N N . LYS A 1 88 ? 6.272 -17.199 6.752 1.00 44.03 88 LYS A N 1
ATOM 651 C CA . LYS A 1 88 ? 5.552 -17.658 5.565 1.00 44.03 88 LYS A CA 1
ATOM 652 C C . LYS A 1 88 ? 6.461 -17.417 4.377 1.00 44.03 88 LYS A C 1
ATOM 654 O O . LYS A 1 88 ? 6.517 -16.333 3.815 1.00 44.03 88 LYS A O 1
ATOM 659 N N . ARG A 1 89 ? 7.230 -18.470 4.079 1.00 42.22 89 ARG A N 1
ATOM 660 C CA . ARG A 1 89 ? 7.865 -18.704 2.785 1.00 42.22 89 ARG A CA 1
ATOM 661 C C . ARG A 1 89 ? 6.825 -18.417 1.711 1.00 42.22 89 ARG A C 1
ATOM 663 O O . ARG A 1 89 ? 5.886 -19.190 1.550 1.00 42.22 89 ARG A O 1
ATOM 670 N N . ILE A 1 90 ? 7.009 -17.324 0.988 1.00 48.53 90 ILE A N 1
ATOM 671 C CA . ILE A 1 90 ? 6.611 -17.296 -0.411 1.00 48.53 90 ILE A CA 1
ATOM 672 C C . ILE A 1 90 ? 7.496 -18.371 -1.057 1.00 48.53 90 ILE A C 1
ATOM 674 O O . ILE A 1 90 ? 8.719 -18.283 -0.910 1.00 48.53 90 ILE A O 1
ATOM 678 N N . PRO A 1 91 ? 6.951 -19.442 -1.654 1.00 36.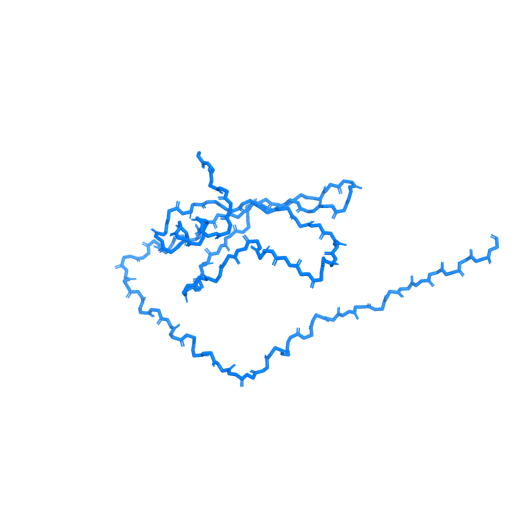44 91 PRO A N 1
ATOM 679 C CA . PRO A 1 91 ? 7.790 -20.361 -2.396 1.00 36.44 91 PRO A CA 1
ATOM 680 C C . PRO A 1 91 ? 8.311 -19.594 -3.611 1.00 36.44 91 PRO A C 1
ATOM 682 O O . PRO A 1 91 ? 7.572 -19.337 -4.558 1.00 36.44 91 PRO A O 1
ATOM 685 N N . CYS A 1 92 ? 9.581 -19.192 -3.568 1.00 39.12 92 CYS A N 1
ATOM 686 C CA . CYS A 1 92 ? 10.317 -18.884 -4.781 1.00 39.12 92 CYS A CA 1
ATOM 687 C C . CYS A 1 92 ? 10.345 -20.183 -5.594 1.00 39.12 92 CYS A C 1
ATOM 689 O O . CYS A 1 92 ? 11.049 -21.125 -5.230 1.00 39.12 92 CYS A O 1
ATOM 691 N N . GLY A 1 93 ? 9.519 -20.268 -6.637 1.00 41.34 93 GLY A N 1
ATOM 692 C CA . GLY A 1 93 ? 9.697 -21.284 -7.669 1.00 41.34 93 GLY A CA 1
ATOM 693 C C . GLY A 1 93 ? 11.062 -21.088 -8.342 1.00 41.34 93 GLY A C 1
ATOM 694 O O . GLY A 1 93 ? 11.580 -19.967 -8.340 1.00 41.34 93 GLY A O 1
ATOM 695 N N . PRO A 1 94 ? 11.682 -22.149 -8.883 1.00 46.03 94 PRO A N 1
ATOM 696 C CA . PRO A 1 94 ? 12.953 -22.012 -9.578 1.00 46.03 94 PRO A CA 1
ATOM 697 C C . PRO A 1 94 ? 12.778 -21.088 -10.789 1.00 46.03 94 PRO A C 1
ATOM 699 O O . PRO A 1 94 ? 11.963 -21.357 -11.669 1.00 46.03 94 PRO A O 1
ATOM 702 N N . VAL A 1 95 ? 13.542 -19.992 -10.829 1.00 53.25 95 VAL A N 1
ATOM 703 C CA . VAL A 1 95 ? 13.700 -19.188 -12.041 1.00 53.25 95 VAL A CA 1
ATOM 704 C C . VAL A 1 95 ? 14.591 -19.991 -12.987 1.00 53.25 95 VAL A C 1
ATOM 706 O O . VAL A 1 95 ? 15.775 -20.198 -12.733 1.00 53.25 95 VAL A O 1
ATOM 709 N N . SER A 1 96 ? 14.010 -20.545 -14.045 1.00 49.34 96 SER A N 1
ATOM 710 C CA . SER A 1 96 ? 14.776 -21.177 -15.113 1.00 49.34 96 SER A CA 1
ATOM 711 C C . SER A 1 96 ? 15.394 -20.073 -15.964 1.00 49.34 96 SER A C 1
ATOM 713 O O . SER A 1 96 ? 14.733 -19.506 -16.831 1.00 49.34 96 SER A O 1
ATOM 715 N N . THR A 1 97 ? 16.657 -19.743 -15.706 1.00 51.44 97 THR A N 1
ATOM 716 C CA . THR A 1 97 ? 17.472 -18.974 -16.647 1.00 51.44 97 THR A CA 1
ATOM 717 C C . THR A 1 97 ? 17.868 -19.907 -17.785 1.00 51.44 97 THR A C 1
ATOM 719 O O . THR A 1 97 ? 18.788 -20.711 -17.641 1.00 51.44 97 THR A O 1
ATOM 722 N N . SER A 1 98 ? 17.167 -19.837 -18.914 1.00 45.72 98 SER A N 1
ATOM 723 C CA . SER A 1 98 ? 17.672 -20.396 -20.166 1.00 45.72 98 SER A CA 1
ATOM 724 C C . SER A 1 98 ? 18.743 -19.451 -20.711 1.00 45.72 98 SER A C 1
ATOM 726 O O . SER A 1 98 ? 18.449 -18.531 -21.472 1.00 45.72 98 SER A O 1
ATOM 728 N N . SER A 1 99 ? 19.987 -19.656 -20.283 1.00 48.69 99 SER A N 1
ATOM 729 C CA . SER A 1 99 ? 21.167 -19.191 -21.008 1.00 48.69 99 SER A CA 1
ATOM 730 C C . SER A 1 99 ? 21.268 -20.002 -22.301 1.00 48.69 99 SER A C 1
ATOM 732 O O . SER A 1 99 ? 21.850 -21.085 -22.323 1.00 48.69 99 SER A O 1
ATOM 734 N N . GLY A 1 100 ? 20.615 -19.515 -23.352 1.00 43.00 100 GLY A N 1
ATOM 735 C CA . GLY A 1 100 ? 20.870 -19.940 -24.720 1.00 43.00 100 GLY A CA 1
ATOM 736 C C . GLY A 1 100 ? 21.909 -19.012 -25.325 1.00 43.00 100 GLY A C 1
ATOM 737 O O . GLY A 1 100 ? 21.541 -18.071 -26.018 1.00 43.00 100 GLY A O 1
ATOM 738 N N . ASP A 1 101 ? 23.182 -19.260 -25.019 1.00 47.00 101 ASP A N 1
ATOM 739 C CA . ASP A 1 101 ? 24.251 -18.942 -25.962 1.00 47.00 101 ASP A CA 1
ATOM 740 C C . ASP A 1 101 ? 24.103 -19.929 -27.124 1.00 47.00 101 ASP A C 1
ATOM 742 O O . ASP A 1 101 ? 24.302 -21.136 -26.949 1.00 47.00 101 ASP A O 1
ATOM 746 N N . GLN A 1 102 ? 23.658 -19.413 -28.268 1.00 50.19 102 GLN A N 1
ATOM 747 C CA . GLN A 1 102 ? 24.207 -19.660 -29.604 1.00 50.19 102 GLN A CA 1
ATOM 748 C C . GLN A 1 102 ? 23.521 -18.742 -30.616 1.00 50.19 102 GLN A C 1
ATOM 750 O O . GLN A 1 102 ? 22.270 -18.726 -30.649 1.00 50.19 102 GLN A O 1
#

Sequence (102 aa):
MEIGGAGLAAQAIELGLVEELRMLRCPIIVGGGTPLLAPVADAVPLQLVEARMFGSEVIYERYRRVRDVSGRHTPTGTFTRSAGACRKRIPCGPVSTSSGDQ

Secondary structure (DSSP, 8-state):
----SHHHHHHHHHTT---EEEEEE-S----SS--SS---SSPPPEEEEEEEE-TTS-EEEEEEE----S------------S-------------------

Foldseek 3Di:
DDDDDQVRVQVCVQVVVDFKDKDKDDPDDPVDDDDRHDDHDADWDKDWDDWDADPNRIIITMIGTDDPPDPDDDPGDPPDPPPDDPPDDPPPDDDDPPPDDD

Radius of gyration: 18.42 Å; chains: 1; bounding box: 49×35×50 Å